Protein AF-A0A8B5WGU3-F1 (afdb_monomer_lite)

Sequence (73 aa):
MLTLNEILIGLAVSLPFLLLPIFIAFWRGHPKKGRLALLNILGLPVFGIGWVLALIWAVTVPDSAESGTEPRN

Structure (mmCIF, N/CA/C/O backbone):
data_AF-A0A8B5WGU3-F1
#
_entry.id   AF-A0A8B5WGU3-F1
#
loop_
_atom_site.group_PDB
_atom_site.id
_atom_site.type_symbol
_atom_site.label_atom_id
_atom_site.label_alt_id
_atom_site.label_comp_id
_atom_site.label_asym_id
_atom_site.label_entity_id
_atom_site.label_seq_id
_atom_site.pdbx_PDB_ins_code
_atom_site.Cartn_x
_atom_site.Cartn_y
_atom_site.Cartn_z
_atom_site.occupancy
_atom_site.B_iso_or_equiv
_atom_site.auth_seq_id
_atom_site.auth_comp_id
_atom_site.auth_asym_id
_atom_site.auth_atom_id
_atom_site.pdbx_PDB_model_num
ATOM 1 N N . MET A 1 1 ? 20.250 -3.223 -16.511 1.00 77.94 1 MET A N 1
ATOM 2 C CA . MET A 1 1 ? 19.439 -1.992 -16.619 1.00 77.94 1 MET A CA 1
ATOM 3 C C . MET A 1 1 ? 17.997 -2.439 -16.659 1.00 77.94 1 MET A C 1
ATOM 5 O O . MET A 1 1 ? 17.677 -3.208 -17.551 1.00 77.94 1 MET A O 1
ATOM 9 N N . LEU A 1 2 ? 17.182 -2.050 -15.678 1.00 87.31 2 LEU A N 1
ATOM 10 C CA . LEU A 1 2 ? 15.743 -2.308 -15.734 1.00 87.31 2 LEU A CA 1
ATOM 11 C C . LEU A 1 2 ? 15.136 -1.393 -16.800 1.00 87.31 2 LEU A C 1
ATOM 13 O O . LEU A 1 2 ? 15.332 -0.178 -16.767 1.00 87.31 2 LEU A O 1
ATOM 17 N N . THR A 1 3 ? 14.442 -1.983 -17.759 1.00 96.19 3 THR A N 1
ATOM 18 C CA . THR A 1 3 ? 13.685 -1.263 -18.779 1.00 96.19 3 THR A CA 1
ATOM 19 C C . THR A 1 3 ? 12.399 -0.698 -18.181 1.00 96.19 3 THR A C 1
ATOM 21 O O . THR A 1 3 ? 11.884 -1.191 -17.175 1.00 96.19 3 THR A O 1
ATOM 24 N N . LEU A 1 4 ? 11.840 0.332 -18.823 1.00 95.00 4 LEU A N 1
ATOM 25 C CA . LEU A 1 4 ? 10.568 0.922 -18.398 1.00 95.00 4 LEU A CA 1
ATOM 26 C C . LEU A 1 4 ? 9.455 -0.135 -18.308 1.00 95.00 4 LEU A C 1
ATOM 28 O O . LEU A 1 4 ? 8.684 -0.140 -17.354 1.00 95.00 4 LEU A O 1
ATOM 32 N N . ASN A 1 5 ? 9.414 -1.066 -19.262 1.00 96.31 5 ASN A N 1
ATOM 33 C CA . ASN A 1 5 ? 8.415 -2.130 -19.301 1.00 96.31 5 ASN A CA 1
ATOM 34 C C . ASN A 1 5 ? 8.539 -3.068 -18.097 1.00 96.31 5 ASN A C 1
ATOM 36 O O . ASN A 1 5 ? 7.534 -3.390 -17.474 1.00 96.31 5 ASN A O 1
ATOM 40 N N . GLU A 1 6 ? 9.756 -3.467 -17.727 1.00 95.00 6 GLU A N 1
ATOM 41 C CA . GLU A 1 6 ? 9.984 -4.319 -16.555 1.00 95.00 6 GLU A CA 1
ATOM 42 C C . GLU A 1 6 ? 9.575 -3.614 -15.252 1.00 95.00 6 GLU A C 1
ATOM 44 O O . GLU A 1 6 ? 8.981 -4.245 -14.378 1.00 95.00 6 GLU A O 1
ATOM 49 N N . ILE A 1 7 ? 9.806 -2.299 -15.142 1.00 94.25 7 ILE A N 1
ATOM 50 C CA . ILE A 1 7 ? 9.348 -1.497 -13.994 1.00 94.25 7 ILE A CA 1
ATOM 51 C C . ILE A 1 7 ? 7.816 -1.447 -13.944 1.00 94.25 7 ILE A C 1
ATOM 53 O O . ILE A 1 7 ? 7.232 -1.655 -12.881 1.00 94.25 7 ILE A O 1
ATOM 57 N N . LEU A 1 8 ? 7.155 -1.198 -15.078 1.00 95.00 8 LEU A N 1
ATOM 58 C CA . LEU A 1 8 ? 5.692 -1.139 -15.154 1.00 95.00 8 LEU A CA 1
ATOM 59 C C . LEU A 1 8 ? 5.047 -2.489 -14.828 1.00 95.00 8 LEU A C 1
ATOM 61 O O . LEU A 1 8 ? 4.066 -2.530 -14.089 1.00 95.00 8 LEU A O 1
ATOM 65 N N . ILE A 1 9 ? 5.618 -3.586 -15.330 1.00 95.56 9 ILE A N 1
ATOM 66 C CA . ILE A 1 9 ? 5.164 -4.948 -15.024 1.00 95.56 9 ILE A CA 1
ATOM 67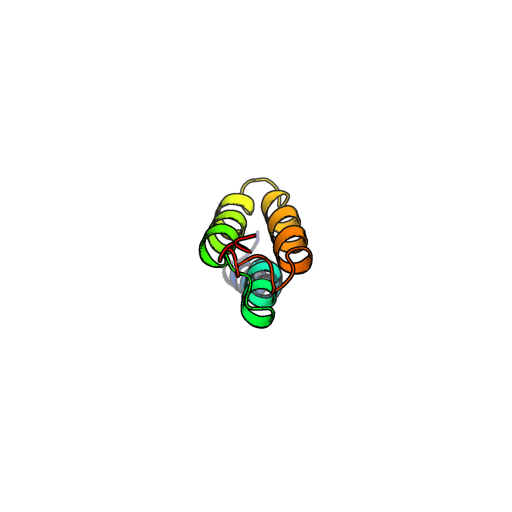 C C . ILE A 1 9 ? 5.361 -5.239 -13.533 1.00 95.5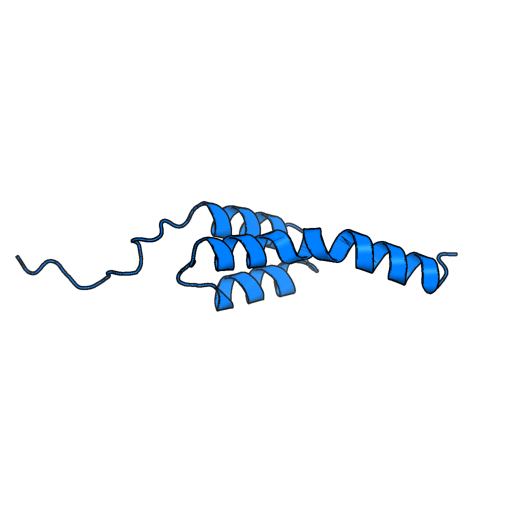6 9 ILE A C 1
ATOM 69 O O . ILE A 1 9 ? 4.426 -5.688 -12.871 1.00 95.56 9 ILE A O 1
ATOM 73 N N . GLY A 1 10 ? 6.537 -4.929 -12.980 1.00 93.12 10 GLY A N 1
ATOM 74 C CA . GLY A 1 10 ? 6.812 -5.100 -11.553 1.00 93.12 10 GLY A CA 1
ATOM 75 C C . GLY A 1 10 ? 5.845 -4.307 -10.671 1.00 93.12 10 GLY A C 1
ATOM 76 O O . GLY A 1 10 ? 5.312 -4.846 -9.698 1.00 93.12 10 GLY A O 1
ATOM 77 N N . LEU A 1 11 ? 5.551 -3.057 -11.038 1.00 90.62 11 LEU A N 1
ATOM 78 C CA . LEU A 1 11 ? 4.581 -2.226 -10.329 1.00 90.62 11 LEU A CA 1
ATOM 79 C C . LEU A 1 11 ? 3.166 -2.800 -10.440 1.00 90.62 11 LEU A C 1
ATOM 81 O O . LEU A 1 11 ? 2.494 -2.917 -9.421 1.00 90.62 11 LEU A O 1
ATOM 85 N N . ALA A 1 12 ? 2.728 -3.201 -11.635 1.00 93.50 12 ALA A N 1
ATOM 86 C CA . ALA A 1 12 ? 1.398 -3.767 -11.855 1.00 93.50 12 ALA A CA 1
ATOM 87 C C . ALA A 1 12 ? 1.167 -5.049 -11.039 1.00 93.50 12 ALA A C 1
ATOM 89 O O . ALA A 1 12 ? 0.097 -5.219 -10.457 1.00 93.50 12 ALA A O 1
ATOM 90 N N . VAL A 1 13 ? 2.179 -5.917 -10.944 1.00 93.88 13 VAL A N 1
ATOM 91 C CA . VAL A 1 13 ? 2.122 -7.149 -10.139 1.00 93.88 13 VAL A CA 1
ATOM 92 C C . VAL A 1 13 ? 2.156 -6.849 -8.638 1.00 93.88 13 VAL A C 1
ATOM 94 O O . VAL A 1 13 ? 1.489 -7.527 -7.859 1.00 93.88 13 VAL A O 1
ATOM 97 N N . SER A 1 14 ? 2.899 -5.824 -8.218 1.00 90.19 14 SER A N 1
ATOM 98 C CA . SER A 1 14 ? 3.030 -5.459 -6.799 1.00 90.19 14 SER A CA 1
ATOM 99 C C . SER A 1 14 ? 1.846 -4.636 -6.284 1.00 90.19 14 SER A C 1
ATOM 101 O O . SER A 1 14 ? 1.557 -4.648 -5.089 1.00 90.19 14 SER A O 1
ATOM 103 N N . LEU A 1 15 ? 1.134 -3.926 -7.161 1.00 90.31 15 LEU A N 1
ATOM 104 C CA . LEU A 1 15 ? 0.071 -2.990 -6.789 1.00 90.31 15 LEU A CA 1
ATOM 105 C C . LEU A 1 15 ? -1.046 -3.620 -5.932 1.00 90.31 15 LEU A C 1
ATOM 107 O O . LEU A 1 15 ? -1.394 -3.014 -4.915 1.00 90.31 15 LEU A O 1
ATOM 111 N N . PRO A 1 16 ? -1.575 -4.825 -6.240 1.00 89.94 16 PRO A N 1
ATOM 112 C CA . PRO A 1 16 ? -2.574 -5.476 -5.391 1.00 89.94 16 PRO A CA 1
ATOM 113 C C . PRO A 1 16 ? -2.064 -5.721 -3.967 1.00 89.94 16 PRO A C 1
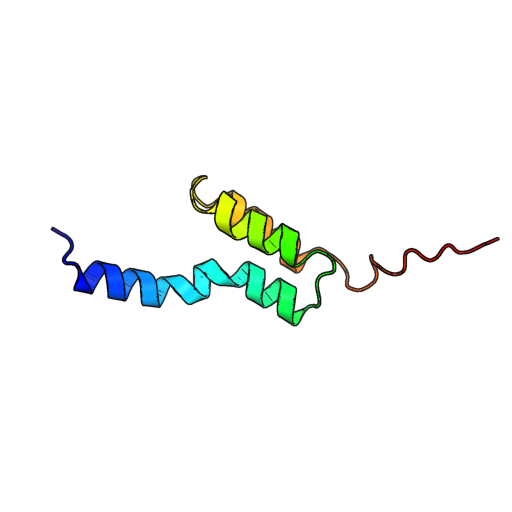ATOM 115 O O . PRO A 1 16 ? -2.813 -5.576 -3.004 1.00 89.94 16 PRO A O 1
ATOM 118 N N . PHE A 1 17 ? -0.775 -6.041 -3.822 1.00 90.12 17 PHE A N 1
ATOM 119 C CA . PHE A 1 17 ? -0.144 -6.263 -2.524 1.00 90.12 17 PHE A CA 1
ATOM 120 C C . PHE A 1 17 ? 0.022 -4.950 -1.749 1.00 90.12 17 PHE A C 1
ATOM 122 O O . PHE A 1 17 ? -0.346 -4.860 -0.579 1.00 90.12 17 PHE A O 1
ATOM 129 N N . LEU A 1 18 ? 0.482 -3.885 -2.411 1.00 88.50 18 LEU A N 1
ATOM 130 C CA . LEU A 1 18 ? 0.646 -2.569 -1.780 1.00 88.50 18 LEU A CA 1
ATOM 131 C C . LEU A 1 18 ? -0.689 -1.964 -1.317 1.00 88.50 18 LEU A C 1
ATOM 133 O O . LEU A 1 18 ? -0.719 -1.199 -0.352 1.00 88.50 18 LEU A O 1
ATOM 137 N N . LEU A 1 19 ? -1.796 -2.322 -1.969 1.00 90.88 19 LEU A N 1
ATOM 138 C CA . LEU A 1 19 ? -3.142 -1.854 -1.629 1.00 90.88 19 LEU A CA 1
ATOM 139 C C . LEU A 1 19 ? -3.899 -2.778 -0.660 1.00 90.88 19 LEU A C 1
ATOM 141 O O . LEU A 1 19 ? -5.007 -2.436 -0.239 1.00 90.88 19 LEU A O 1
ATOM 145 N N . LEU A 1 20 ? -3.311 -3.908 -0.257 1.00 91.69 20 LEU A N 1
ATOM 146 C CA . LEU A 1 20 ? -3.956 -4.903 0.604 1.00 91.69 20 LEU A CA 1
ATOM 147 C C . LEU A 1 20 ? -4.509 -4.328 1.928 1.00 91.69 20 LEU A C 1
ATOM 149 O O . LEU A 1 20 ? -5.659 -4.631 2.254 1.00 91.69 20 LEU A O 1
ATOM 153 N N . PRO A 1 21 ? -3.793 -3.456 2.672 1.00 88.00 21 PRO A N 1
ATOM 154 C CA . PRO A 1 21 ? -4.316 -2.885 3.916 1.00 88.00 21 PRO A CA 1
ATOM 155 C C . PRO A 1 21 ? -5.579 -2.047 3.693 1.00 88.00 21 PRO A C 1
ATOM 157 O O . PRO A 1 21 ? -6.523 -2.108 4.479 1.00 88.00 21 PRO A O 1
ATOM 160 N N . ILE A 1 22 ? -5.614 -1.292 2.590 1.00 90.75 22 ILE A N 1
ATOM 161 C CA . ILE A 1 22 ? -6.755 -0.453 2.211 1.00 90.75 22 ILE A CA 1
ATOM 162 C C . ILE A 1 22 ? -7.944 -1.335 1.831 1.00 90.75 22 ILE A C 1
ATOM 164 O O . ILE A 1 22 ? -9.063 -1.073 2.271 1.00 90.75 22 ILE A O 1
ATOM 168 N N . PHE A 1 23 ? -7.701 -2.397 1.059 1.00 91.88 23 PHE A N 1
ATOM 169 C CA . PHE A 1 23 ? -8.739 -3.349 0.675 1.00 91.88 23 PHE A CA 1
ATOM 170 C C . PHE A 1 23 ? -9.374 -4.022 1.899 1.00 91.88 23 PHE A C 1
ATOM 172 O O . PHE A 1 23 ? -10.597 -4.029 2.025 1.00 91.88 23 PHE A O 1
ATOM 179 N N . ILE A 1 24 ? -8.560 -4.504 2.846 1.00 91.00 24 ILE A N 1
ATOM 180 C CA . ILE A 1 24 ? -9.046 -5.117 4.093 1.00 91.00 24 ILE A CA 1
ATOM 181 C C . ILE A 1 24 ? -9.842 -4.105 4.922 1.00 91.00 24 ILE A C 1
ATOM 183 O O . ILE A 1 24 ? -10.937 -4.419 5.388 1.00 91.00 24 ILE A O 1
ATOM 187 N N . ALA A 1 25 ? -9.332 -2.882 5.077 1.00 90.12 25 ALA A N 1
ATOM 188 C CA . ALA A 1 25 ? -10.023 -1.834 5.821 1.00 90.12 25 ALA A CA 1
ATOM 189 C C . ALA A 1 25 ? -11.365 -1.447 5.180 1.00 90.12 25 ALA A C 1
ATOM 191 O O . ALA A 1 25 ? -12.324 -1.143 5.889 1.00 90.12 25 ALA A O 1
ATOM 192 N N . PHE A 1 26 ? -11.457 -1.464 3.848 1.00 88.75 26 PHE A N 1
ATOM 193 C CA . PHE A 1 26 ? -12.711 -1.221 3.143 1.00 88.75 26 PHE A CA 1
ATOM 194 C C . PHE A 1 26 ? -13.694 -2.379 3.330 1.00 88.75 26 PHE A C 1
ATOM 196 O O . PHE A 1 26 ? -14.839 -2.138 3.709 1.00 88.75 26 PHE A O 1
ATOM 203 N N . TRP A 1 27 ? -13.232 -3.616 3.127 1.00 88.75 27 TRP A N 1
ATOM 204 C CA . TRP A 1 27 ? -14.053 -4.823 3.237 1.00 88.75 27 TRP A CA 1
ATOM 205 C C . TRP A 1 27 ? -14.614 -5.028 4.648 1.00 88.75 27 TRP A C 1
ATOM 207 O O . TRP A 1 27 ? -15.768 -5.414 4.798 1.00 88.75 27 TRP A O 1
ATOM 217 N N . ARG A 1 28 ? -13.832 -4.688 5.678 1.00 85.94 28 ARG A N 1
ATOM 218 C CA . ARG A 1 28 ? -14.248 -4.753 7.088 1.00 85.94 28 ARG A CA 1
ATOM 219 C C . ARG A 1 28 ? -14.975 -3.507 7.587 1.00 85.94 28 ARG A C 1
ATOM 221 O O . ARG A 1 28 ? -15.336 -3.430 8.748 1.00 85.94 28 ARG A O 1
ATOM 228 N N . GLY A 1 29 ? -15.157 -2.487 6.749 1.00 85.19 29 GLY A N 1
ATOM 229 C CA . GLY A 1 29 ? -15.828 -1.262 7.184 1.00 85.19 29 GLY A CA 1
ATOM 230 C C . GLY A 1 29 ? -15.066 -0.479 8.261 1.00 85.19 29 GLY A C 1
ATOM 231 O O . GLY A 1 29 ? -15.692 0.235 9.032 1.00 85.19 29 GLY A O 1
ATOM 232 N N . HIS A 1 30 ? -13.731 -0.554 8.283 1.00 83.50 30 HIS A N 1
ATOM 233 C CA . HIS A 1 30 ? -12.884 0.050 9.312 1.00 83.50 30 HIS A CA 1
ATOM 234 C C . HIS A 1 30 ? -13.257 1.527 9.562 1.00 83.50 30 HIS A C 1
ATOM 236 O O . HIS A 1 30 ? -13.300 2.304 8.612 1.00 83.50 30 HIS A O 1
ATOM 242 N N . PRO A 1 31 ? -13.448 1.982 10.808 1.00 83.00 31 PRO A N 1
ATOM 243 C CA . PRO A 1 31 ? -13.938 3.338 11.102 1.00 83.00 31 PRO A CA 1
ATOM 244 C C . PRO A 1 31 ? -13.021 4.441 10.543 1.00 83.00 31 PRO A C 1
ATOM 246 O O . PRO A 1 31 ? -13.426 5.478 10.025 1.00 83.00 31 PRO A O 1
ATOM 249 N N . LYS A 1 32 ? -11.709 4.182 10.561 1.00 85.19 32 LYS A N 1
ATOM 250 C CA . LYS A 1 32 ? -10.667 5.169 10.239 1.00 85.19 32 LYS A CA 1
ATOM 251 C C . LYS A 1 32 ? -10.007 4.944 8.871 1.00 85.19 32 LYS A C 1
ATOM 253 O O . LYS A 1 32 ? -8.799 5.145 8.752 1.00 85.19 32 LYS A O 1
ATOM 258 N N . LYS A 1 33 ? -10.777 4.538 7.847 1.00 84.06 33 LYS A N 1
ATOM 259 C CA . LYS A 1 33 ? -10.285 4.188 6.485 1.00 84.06 33 LYS A CA 1
ATOM 260 C C . LYS A 1 33 ? -9.317 5.228 5.912 1.00 84.06 33 LYS A C 1
ATOM 262 O O . LYS A 1 33 ? -8.252 4.874 5.424 1.00 84.06 33 LYS A O 1
ATOM 267 N N . GLY A 1 34 ? -9.660 6.514 6.031 1.00 85.00 34 GLY A N 1
ATOM 268 C CA . GLY A 1 34 ? -8.843 7.612 5.500 1.00 85.00 34 GLY A CA 1
ATOM 269 C C . GLY A 1 34 ? -7.471 7.736 6.170 1.00 85.00 34 GLY A C 1
ATOM 270 O O . GLY A 1 34 ? -6.464 7.905 5.490 1.00 85.00 34 GLY A O 1
ATOM 271 N N . ARG A 1 35 ? -7.401 7.572 7.500 1.00 87.62 35 ARG A N 1
ATOM 272 C CA . ARG A 1 35 ? -6.121 7.574 8.236 1.00 87.62 35 ARG A CA 1
ATOM 273 C C . ARG A 1 35 ? -5.274 6.353 7.902 1.00 87.62 35 ARG A C 1
ATOM 275 O O . ARG A 1 35 ? -4.057 6.464 7.825 1.00 87.62 35 ARG A O 1
ATOM 282 N N . LEU A 1 36 ? -5.917 5.212 7.682 1.00 89.31 36 LEU A N 1
ATOM 283 C CA . LEU A 1 36 ? -5.235 3.988 7.286 1.00 89.31 36 LEU A CA 1
ATOM 284 C C . LEU A 1 36 ? -4.662 4.089 5.867 1.00 89.31 36 LEU A C 1
ATOM 286 O O . LEU A 1 36 ? -3.519 3.705 5.649 1.00 89.31 36 LEU A O 1
ATOM 290 N N . ALA A 1 37 ? -5.404 4.676 4.925 1.00 87.62 37 ALA A N 1
ATOM 291 C CA . ALA A 1 37 ? -4.902 4.958 3.581 1.00 87.62 37 ALA A CA 1
ATOM 292 C C . ALA A 1 37 ? -3.707 5.923 3.609 1.00 87.62 37 ALA A C 1
ATOM 294 O O . ALA A 1 37 ? -2.717 5.696 2.915 1.00 87.62 37 ALA A O 1
ATOM 295 N N . LEU A 1 38 ? -3.760 6.952 4.462 1.00 88.88 38 LEU A N 1
ATOM 296 C CA . LEU A 1 38 ? -2.640 7.870 4.658 1.00 88.88 38 LEU A CA 1
ATOM 297 C C . LEU A 1 38 ? -1.411 7.149 5.231 1.00 88.88 38 LEU A C 1
ATOM 299 O O . LEU A 1 38 ? -0.310 7.327 4.718 1.00 88.88 38 LEU A O 1
ATOM 303 N N . LEU A 1 39 ? -1.603 6.293 6.243 1.00 88.19 39 LEU A N 1
ATOM 304 C CA . LEU A 1 39 ? -0.534 5.471 6.815 1.00 88.19 39 LEU A CA 1
ATOM 305 C C . LEU A 1 39 ? 0.062 4.510 5.777 1.00 88.19 39 LEU A C 1
ATOM 307 O O . LEU A 1 39 ? 1.276 4.343 5.738 1.00 88.19 39 LEU A O 1
ATOM 311 N N . ASN A 1 40 ? -0.767 3.929 4.905 1.00 88.31 40 ASN A N 1
ATOM 312 C CA . ASN A 1 40 ? -0.310 3.069 3.817 1.00 88.31 40 ASN A CA 1
ATOM 313 C C . ASN A 1 40 ? 0.574 3.843 2.826 1.00 88.31 40 ASN A C 1
ATOM 315 O O . ASN A 1 40 ? 1.670 3.398 2.513 1.00 88.31 40 ASN A O 1
ATOM 319 N N . ILE A 1 41 ? 0.146 5.027 2.375 1.00 85.69 41 ILE A N 1
ATOM 320 C CA . ILE A 1 41 ? 0.883 5.829 1.379 1.00 85.69 41 ILE A CA 1
ATOM 321 C C . ILE A 1 41 ? 2.174 6.413 1.967 1.00 85.69 41 ILE A C 1
ATOM 323 O O . ILE A 1 41 ? 3.234 6.299 1.356 1.00 85.69 41 ILE A O 1
ATOM 327 N N . LEU A 1 42 ? 2.106 7.011 3.159 1.00 85.44 42 LEU A N 1
ATOM 328 C CA . LEU A 1 42 ? 3.271 7.609 3.826 1.00 85.44 42 LEU A CA 1
ATOM 329 C C . LEU A 1 42 ? 4.212 6.562 4.432 1.00 85.44 42 LEU A C 1
ATOM 331 O O . LEU A 1 42 ? 5.379 6.849 4.685 1.00 85.44 42 LEU A O 1
ATOM 335 N N . GLY A 1 43 ? 3.708 5.353 4.671 1.00 78.00 43 GLY A N 1
ATOM 336 C CA . GLY A 1 43 ? 4.457 4.227 5.209 1.00 78.00 43 GLY A CA 1
ATOM 337 C C . GLY A 1 43 ? 5.281 3.463 4.177 1.00 78.00 43 GLY A C 1
ATOM 338 O O . GLY A 1 43 ? 6.245 2.797 4.555 1.00 78.00 43 GLY A O 1
ATOM 339 N N . LEU A 1 44 ? 4.931 3.570 2.891 1.00 74.94 44 LEU A N 1
ATOM 340 C CA . LEU A 1 44 ? 5.659 2.935 1.788 1.00 74.94 44 LEU A CA 1
ATOM 341 C C . LEU A 1 44 ? 7.126 3.408 1.682 1.00 74.94 44 LEU A C 1
ATOM 343 O O . LEU A 1 44 ? 8.000 2.546 1.596 1.00 74.94 44 LEU A O 1
ATOM 347 N N . PRO A 1 45 ? 7.443 4.720 1.768 1.00 75.12 45 PRO A N 1
ATOM 348 C CA . PRO A 1 45 ? 8.824 5.215 1.790 1.00 75.12 45 PRO A CA 1
ATOM 349 C C . PRO A 1 45 ? 9.639 4.777 3.016 1.00 75.12 45 PRO A C 1
ATOM 351 O O . PRO A 1 45 ? 10.865 4.726 2.949 1.00 75.12 45 PRO A O 1
ATOM 354 N N . VAL A 1 46 ? 8.986 4.451 4.138 1.00 76.06 46 VAL A N 1
ATOM 355 C CA . VAL A 1 46 ? 9.643 4.068 5.403 1.00 76.06 46 VAL A CA 1
ATOM 356 C C . VAL A 1 46 ? 9.894 2.555 5.435 1.00 76.06 46 VAL A C 1
ATOM 358 O O . VAL A 1 46 ? 9.446 1.844 6.336 1.00 76.06 46 VAL A O 1
ATOM 361 N N . PHE A 1 47 ? 10.573 2.042 4.403 1.00 67.12 47 PHE A N 1
ATOM 362 C CA . PHE A 1 47 ? 11.006 0.638 4.290 1.00 67.12 47 PHE A CA 1
ATOM 363 C C . PHE A 1 47 ? 9.889 -0.412 4.486 1.00 67.12 47 PHE A C 1
ATOM 365 O O . PHE A 1 47 ? 10.141 -1.516 4.962 1.00 67.12 47 PHE A O 1
ATOM 372 N N . GLY A 1 48 ? 8.637 -0.085 4.149 1.00 76.88 48 GLY A N 1
ATOM 373 C CA . GLY A 1 48 ? 7.503 -1.007 4.293 1.00 76.88 48 GLY A CA 1
ATOM 374 C C . GLY A 1 48 ? 7.005 -1.213 5.730 1.00 76.88 48 GLY A C 1
ATOM 375 O O . GLY A 1 48 ? 5.986 -1.876 5.921 1.00 76.88 48 GLY A O 1
ATOM 376 N N . ILE A 1 49 ? 7.630 -0.603 6.745 1.00 85.44 49 ILE A N 1
ATOM 377 C CA . ILE A 1 49 ? 7.171 -0.704 8.142 1.00 85.44 49 ILE A CA 1
ATOM 378 C C . ILE A 1 49 ? 5.776 -0.093 8.283 1.00 85.44 49 ILE A C 1
ATOM 380 O O . ILE A 1 49 ? 4.891 -0.695 8.888 1.00 85.44 49 ILE A O 1
ATOM 384 N N . GLY A 1 50 ? 5.544 1.076 7.683 1.00 85.69 50 GLY A N 1
ATOM 385 C CA . GLY A 1 50 ? 4.225 1.704 7.738 1.00 85.69 50 GLY A CA 1
ATOM 386 C C . GLY A 1 50 ? 3.154 0.913 6.978 1.00 85.69 50 GLY A C 1
ATOM 387 O O . GLY A 1 50 ? 2.000 0.911 7.398 1.00 85.69 50 GLY A O 1
ATOM 388 N N . TRP A 1 51 ? 3.537 0.159 5.941 1.00 89.94 51 TRP A N 1
ATOM 389 C CA . TRP A 1 51 ? 2.637 -0.785 5.271 1.00 89.94 51 TRP A CA 1
ATOM 390 C C . TRP A 1 51 ? 2.248 -1.947 6.198 1.00 89.94 51 TRP A C 1
ATOM 392 O O . TRP A 1 51 ? 1.063 -2.246 6.340 1.00 89.94 51 TRP A O 1
ATOM 402 N N . VAL A 1 52 ? 3.215 -2.547 6.907 1.00 90.38 52 VAL A N 1
ATOM 403 C CA . VAL A 1 52 ? 2.945 -3.626 7.879 1.00 90.38 52 VAL A CA 1
ATOM 404 C C . VAL A 1 52 ? 2.063 -3.126 9.025 1.00 90.38 52 VAL A C 1
ATOM 406 O O . VAL A 1 52 ? 1.092 -3.788 9.388 1.00 90.38 52 VAL A O 1
ATOM 409 N N . LEU A 1 53 ? 2.347 -1.938 9.566 1.00 90.88 53 LEU A N 1
ATOM 410 C CA . LEU A 1 53 ? 1.520 -1.327 10.610 1.00 90.88 53 LEU A CA 1
ATOM 411 C C . LEU A 1 53 ? 0.095 -1.045 10.115 1.00 90.88 53 LEU A C 1
ATOM 413 O O . LEU A 1 53 ? -0.860 -1.318 10.840 1.00 90.88 53 LEU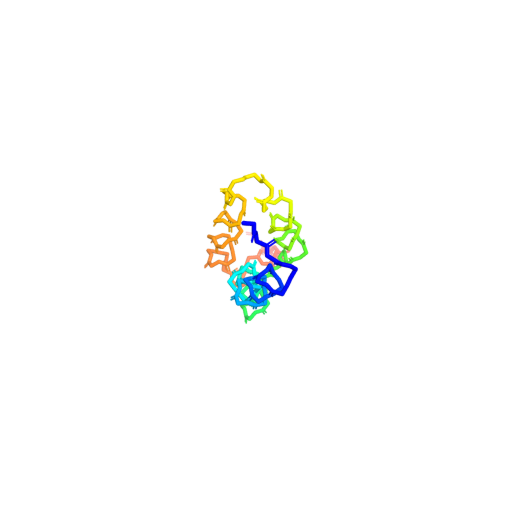 A O 1
ATOM 417 N N . ALA A 1 54 ? -0.067 -0.557 8.882 1.00 90.56 54 ALA A N 1
ATOM 418 C CA . ALA A 1 54 ? -1.382 -0.370 8.274 1.00 90.56 54 ALA A CA 1
ATOM 419 C C . ALA A 1 54 ? -2.128 -1.701 8.114 1.00 90.56 54 ALA A C 1
ATOM 421 O O . ALA A 1 54 ? -3.326 -1.754 8.385 1.00 90.56 54 ALA A O 1
ATOM 422 N N . LEU A 1 55 ? -1.437 -2.778 7.727 1.00 91.38 55 LEU A N 1
ATOM 423 C CA . LEU A 1 55 ? -2.025 -4.111 7.594 1.00 91.38 55 LEU A CA 1
ATOM 424 C C . LEU A 1 55 ? -2.511 -4.650 8.943 1.00 91.38 55 LEU A C 1
ATOM 426 O O . LEU A 1 55 ? -3.658 -5.080 9.059 1.00 91.38 55 LEU A O 1
ATOM 430 N N . ILE A 1 56 ? -1.662 -4.584 9.972 1.00 92.69 56 ILE A N 1
ATOM 431 C CA . ILE A 1 56 ? -2.024 -4.994 11.334 1.00 92.69 56 ILE A CA 1
ATOM 432 C C . ILE A 1 56 ? -3.233 -4.186 11.802 1.00 92.69 56 ILE A C 1
ATOM 434 O O . ILE A 1 56 ? -4.203 -4.751 12.307 1.00 92.69 56 ILE A O 1
ATOM 438 N N . TRP A 1 57 ? -3.213 -2.869 11.598 1.00 91.12 57 TRP A N 1
ATOM 439 C CA . TRP A 1 57 ? -4.298 -2.003 12.036 1.00 91.12 57 TRP A CA 1
ATOM 440 C C . TRP A 1 57 ? -5.616 -2.291 11.303 1.00 91.12 57 TRP A C 1
ATOM 442 O O . TRP A 1 57 ? -6.660 -2.386 11.947 1.00 91.12 57 TRP A O 1
ATOM 452 N N . ALA A 1 58 ? -5.558 -2.548 9.991 1.00 90.25 58 ALA A N 1
ATOM 453 C CA . ALA A 1 58 ? -6.717 -2.926 9.180 1.00 90.25 58 ALA A CA 1
ATOM 454 C C . ALA A 1 58 ? -7.406 -4.203 9.692 1.00 90.25 58 ALA A C 1
ATOM 456 O O . ALA A 1 58 ? -8.622 -4.339 9.564 1.00 90.25 58 ALA A O 1
ATOM 457 N N . VAL A 1 59 ? -6.636 -5.138 10.260 1.00 89.94 59 VAL A N 1
ATOM 458 C CA . VAL A 1 59 ? -7.126 -6.446 10.726 1.00 89.94 59 VAL A CA 1
ATOM 459 C C . VAL A 1 59 ? -7.529 -6.438 12.210 1.00 89.94 59 VAL A C 1
ATOM 461 O O . 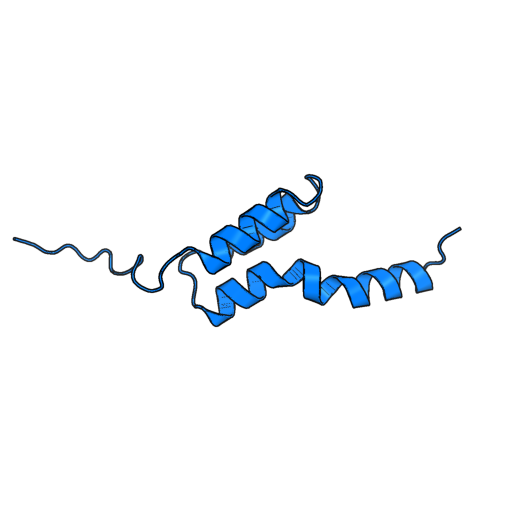VAL A 1 59 ? -8.334 -7.265 12.638 1.00 89.94 59 VAL A O 1
ATOM 464 N N . THR A 1 60 ? -6.989 -5.534 13.023 1.00 87.69 60 THR A N 1
ATOM 465 C CA . THR A 1 60 ? -7.144 -5.599 14.490 1.00 87.69 60 THR A CA 1
ATOM 466 C C . THR A 1 60 ? -8.283 -4.758 15.048 1.00 87.69 60 THR A C 1
ATOM 468 O O . THR A 1 60 ? -8.768 -5.067 16.134 1.00 87.69 60 THR A O 1
ATOM 471 N N . VAL A 1 61 ? -8.747 -3.724 14.341 1.00 78.19 61 VAL A N 1
ATOM 472 C CA . VAL A 1 61 ? -9.857 -2.901 14.840 1.00 78.19 61 VAL A CA 1
ATOM 473 C C . VAL A 1 61 ? -11.1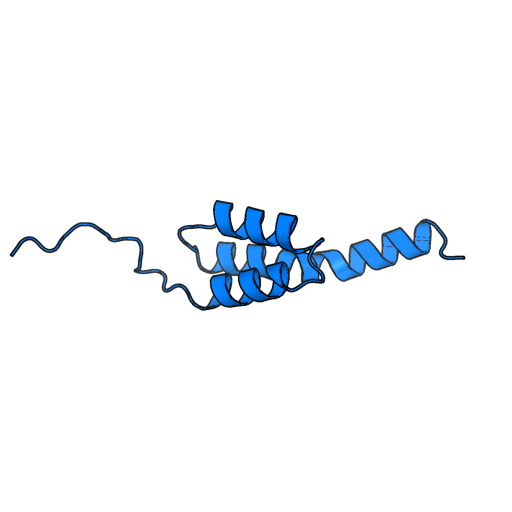88 -3.654 14.700 1.00 78.19 61 VAL A C 1
ATOM 475 O O . VAL A 1 61 ? -11.499 -4.138 13.608 1.00 78.19 61 VAL A O 1
ATOM 478 N N . PRO A 1 62 ? -11.975 -3.767 15.786 1.00 62.59 62 PRO A N 1
ATOM 479 C CA . PRO A 1 62 ? -13.304 -4.360 15.745 1.00 62.59 62 PRO A CA 1
ATOM 480 C C . PRO A 1 62 ? -14.336 -3.380 15.174 1.00 62.59 62 PRO A C 1
ATOM 482 O O . PRO A 1 62 ? -14.284 -2.177 15.443 1.00 62.59 62 PRO A O 1
ATOM 485 N N . ASP A 1 63 ? -15.309 -3.922 14.444 1.00 62.06 63 ASP A N 1
ATOM 486 C CA . ASP A 1 63 ? -16.356 -3.173 13.732 1.00 62.06 63 ASP A CA 1
ATOM 487 C C . ASP A 1 63 ? -17.234 -2.324 14.679 1.00 62.06 63 ASP A C 1
ATOM 489 O O . ASP A 1 63 ? -17.851 -1.346 14.269 1.00 62.06 63 ASP A O 1
ATOM 493 N N . SER A 1 64 ? -17.238 -2.652 15.975 1.00 57.03 64 SER A N 1
ATOM 494 C CA . SER A 1 64 ? -18.065 -2.020 17.011 1.00 57.03 64 SER A CA 1
ATOM 495 C C . SER A 1 64 ? -17.421 -0.814 17.710 1.00 57.03 64 SER A C 1
ATOM 497 O O . SER A 1 64 ? -18.069 -0.176 18.535 1.00 57.03 64 SER A O 1
ATOM 499 N N . ALA A 1 65 ? -16.158 -0.474 17.423 1.00 55.28 65 ALA A N 1
ATOM 500 C CA . ALA A 1 65 ? -15.438 0.587 18.148 1.00 55.28 65 ALA A CA 1
ATOM 501 C C . ALA A 1 65 ? -15.902 2.026 17.819 1.00 55.28 65 ALA A C 1
ATOM 503 O O . ALA A 1 65 ? -15.329 2.982 18.342 1.00 55.28 65 ALA A O 1
ATOM 504 N N . GLU A 1 66 ? -16.912 2.194 16.959 1.00 55.34 66 GLU A N 1
ATOM 505 C CA . GLU A 1 66 ? -17.455 3.504 16.574 1.00 55.34 66 GLU A CA 1
ATOM 506 C C . GLU A 1 66 ? -18.865 3.802 17.107 1.00 55.34 66 GLU A C 1
ATOM 508 O O . GLU A 1 66 ? -19.321 4.936 16.975 1.00 55.34 66 GLU A O 1
ATOM 513 N N . SER A 1 67 ? -19.528 2.874 17.812 1.00 50.88 67 SER A N 1
ATOM 514 C CA . SER A 1 67 ? -20.720 3.220 18.606 1.00 50.88 67 SER A CA 1
ATOM 515 C C . SER A 1 67 ? -20.310 3.807 19.960 1.00 50.88 67 SER A C 1
ATOM 517 O O . SER A 1 67 ? -20.688 3.323 21.026 1.00 50.88 67 SER A O 1
ATOM 519 N N . GLY A 1 68 ? -19.504 4.866 19.921 1.00 56.00 68 GLY A N 1
ATOM 520 C CA . GLY A 1 68 ? -19.338 5.788 21.036 1.00 56.00 68 GLY A CA 1
ATOM 521 C C . GLY A 1 68 ? -20.572 6.678 21.153 1.00 56.00 68 GLY A C 1
ATOM 522 O O . GLY A 1 68 ? -20.491 7.881 20.935 1.00 56.00 68 GLY A O 1
ATOM 523 N N . THR A 1 69 ? -21.721 6.083 21.463 1.00 54.56 69 THR A N 1
ATOM 524 C CA . THR A 1 69 ? -22.840 6.780 22.099 1.00 54.56 69 THR A CA 1
ATOM 525 C C . THR A 1 69 ? -23.030 6.096 23.447 1.00 54.56 69 THR A C 1
ATOM 527 O O . THR A 1 69 ? -23.705 5.084 23.562 1.00 54.56 69 THR A O 1
ATOM 530 N N . GLU A 1 70 ? -22.257 6.589 24.410 1.00 57.09 70 GLU A N 1
ATOM 531 C CA . GLU A 1 70 ? -22.475 6.574 25.859 1.00 57.09 70 GLU A CA 1
ATOM 532 C C . GLU A 1 70 ? -23.605 5.670 26.400 1.00 57.09 70 GLU A C 1
ATOM 534 O O . GLU A 1 70 ? -24.782 5.978 26.193 1.00 57.09 70 GLU A O 1
ATOM 539 N N . PRO A 1 71 ? -23.310 4.633 27.210 1.00 51.16 71 PRO A N 1
ATOM 540 C CA . PRO A 1 71 ? -24.289 4.190 28.184 1.00 51.16 71 PRO A CA 1
ATOM 541 C C . PRO A 1 71 ? -24.356 5.264 29.278 1.00 51.16 71 PRO A C 1
ATOM 543 O O . PRO A 1 71 ? -23.517 5.309 30.176 1.00 51.16 71 PRO A O 1
ATOM 546 N N . ARG A 1 72 ? -25.365 6.141 29.202 1.00 55.53 72 ARG A N 1
ATOM 547 C CA . ARG A 1 72 ? -25.894 6.787 30.408 1.00 55.53 72 ARG A CA 1
ATOM 548 C C . ARG A 1 72 ? -26.377 5.661 31.318 1.00 55.53 72 ARG A C 1
ATOM 550 O O . ARG A 1 72 ? -27.343 4.998 30.946 1.00 55.53 72 ARG A O 1
ATOM 557 N N . ASN A 1 73 ? -25.676 5.437 32.429 1.00 58.66 73 ASN A N 1
ATOM 558 C CA . ASN A 1 73 ? -26.207 5.099 33.759 1.00 58.66 73 ASN A CA 1
ATOM 559 C C . ASN A 1 73 ? -25.065 4.979 34.768 1.00 58.66 73 ASN A C 1
ATOM 561 O O . ASN A 1 73 ? -24.226 4.068 34.602 1.00 58.66 73 ASN A O 1
#

Secondary structure (DSSP, 8-state):
---HHHHHHHHHHHHHHHTHHHHHHHHTT-TTHHHHHHHHHHHTTTTTHHHHHHHHHHHHS-TTTT-------

Radius of gyration: 16.36 Å; chains: 1; bounding box: 46×15×53 Å

Foldseek 3Di:
DQDPVNVVVVCVVCVCVLCVLLVLLVVQVPVPSVVLVVLSVVCVVVVCPSVVVSNCSSPPDHPPPPPPPDDDD

pLDDT: mean 82.68, std 12.92, range [50.88, 96.31]